Protein AF-A0A6G7GW40-F1 (afdb_monomer_lite)

pLDDT: mean 85.64, std 9.84, range [45.97, 96.0]

Sequence (77 aa):
MKRIKARNLLERLRGYENDALRFMDNKHVPSTNNRAENDIRMTKVQQKISGCFCSLDGAKIFCRIRSYSQTSQVFET

Radius of gyration: 17.28 Å; chains: 1; bounding box: 30×41×35 Å

Structure (mmCIF, N/CA/C/O backbone):
data_AF-A0A6G7GW40-F1
#
_entry.id   AF-A0A6G7GW40-F1
#
loop_
_atom_site.group_PDB
_atom_site.id
_atom_site.type_symbol
_atom_site.label_atom_id
_atom_site.label_alt_id
_atom_site.label_comp_id
_atom_site.label_asym_id
_atom_site.label_entity_id
_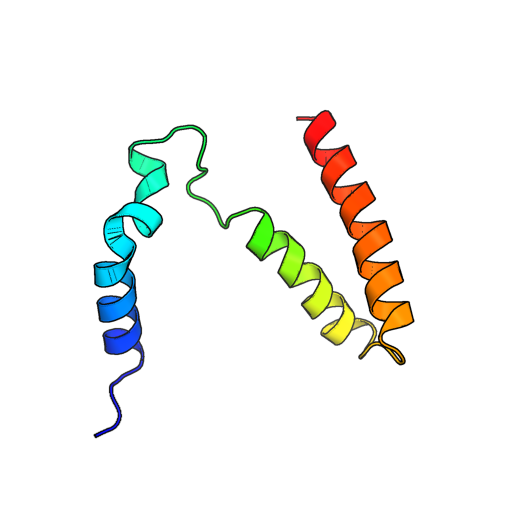atom_site.label_seq_id
_atom_site.pdbx_PDB_ins_code
_atom_site.Cartn_x
_atom_site.Cartn_y
_atom_site.Cartn_z
_atom_site.occupancy
_atom_site.B_iso_or_equiv
_atom_site.auth_seq_id
_atom_site.auth_comp_id
_atom_site.auth_asym_id
_atom_site.auth_atom_id
_atom_site.pdbx_PDB_model_num
ATOM 1 N N . MET A 1 1 ? -16.786 -24.313 10.417 1.00 70.81 1 MET A N 1
ATOM 2 C CA . MET A 1 1 ? -15.456 -24.732 10.925 1.00 70.81 1 MET A CA 1
ATOM 3 C C . MET A 1 1 ? -14.419 -23.689 10.523 1.00 70.81 1 MET A C 1
ATOM 5 O O . MET A 1 1 ? -14.376 -23.322 9.354 1.00 70.81 1 MET A O 1
ATOM 9 N N . LYS A 1 2 ? -13.626 -23.162 11.463 1.00 78.31 2 LYS A N 1
ATOM 10 C CA . LYS A 1 2 ? -12.618 -22.126 11.175 1.00 78.31 2 LYS A CA 1
ATOM 11 C C . LYS A 1 2 ? -11.454 -22.742 10.388 1.00 78.31 2 LYS A C 1
ATOM 13 O O . LYS A 1 2 ? -10.831 -23.688 10.857 1.00 78.31 2 LYS A O 1
ATOM 18 N N . ARG A 1 3 ? -11.176 -22.231 9.187 1.00 80.88 3 ARG A N 1
ATOM 19 C CA . ARG A 1 3 ? -10.035 -22.657 8.359 1.00 80.88 3 ARG A CA 1
ATOM 20 C C . ARG A 1 3 ? -8.710 -22.167 8.965 1.00 80.88 3 ARG A C 1
ATOM 22 O O . ARG A 1 3 ? -8.657 -21.110 9.596 1.00 80.88 3 ARG A O 1
ATOM 29 N N . ILE A 1 4 ? -7.637 -22.928 8.749 1.00 94.38 4 ILE A N 1
ATOM 30 C CA . ILE A 1 4 ? -6.273 -22.590 9.187 1.00 94.38 4 ILE A CA 1
ATOM 31 C C . ILE A 1 4 ? -5.727 -21.443 8.324 1.00 94.38 4 ILE A C 1
ATOM 33 O O . ILE A 1 4 ? -5.965 -21.420 7.116 1.00 94.38 4 ILE A O 1
ATOM 37 N N . LYS A 1 5 ? -4.951 -20.517 8.909 1.00 93.00 5 LYS A N 1
ATOM 38 C CA . LYS A 1 5 ? -4.415 -19.336 8.199 1.00 93.00 5 LYS A CA 1
ATOM 39 C C . LYS A 1 5 ? -3.662 -19.695 6.909 1.00 93.00 5 LYS A C 1
ATOM 41 O O . LYS A 1 5 ? -3.884 -19.054 5.889 1.00 93.00 5 LYS A O 1
ATOM 46 N N . ALA A 1 6 ? -2.836 -20.744 6.940 1.00 94.06 6 ALA A N 1
ATOM 47 C CA . ALA A 1 6 ? -2.079 -21.208 5.775 1.00 94.06 6 ALA A CA 1
ATOM 48 C C . ALA A 1 6 ? -2.988 -21.639 4.613 1.00 94.06 6 ALA A C 1
ATOM 50 O O . ALA A 1 6 ? -2.711 -21.339 3.456 1.00 94.06 6 ALA A O 1
ATOM 51 N N . ARG A 1 7 ? -4.118 -22.283 4.924 1.00 93.62 7 ARG A N 1
ATOM 52 C CA . ARG A 1 7 ? -5.084 -22.708 3.911 1.00 93.62 7 ARG A CA 1
ATOM 53 C C . ARG A 1 7 ? -5.794 -21.521 3.262 1.00 93.62 7 ARG A C 1
ATOM 55 O O . ARG A 1 7 ? -5.944 -21.511 2.049 1.00 93.62 7 ARG A O 1
ATOM 62 N N . ASN A 1 8 ? -6.156 -20.506 4.047 1.00 94.06 8 ASN A N 1
ATOM 63 C CA . ASN A 1 8 ? -6.750 -19.277 3.511 1.00 94.06 8 ASN A CA 1
ATOM 64 C C . ASN A 1 8 ? -5.776 -18.534 2.587 1.00 94.06 8 ASN A C 1
ATOM 66 O O . ASN A 1 8 ? -6.188 -17.998 1.562 1.00 94.06 8 ASN A O 1
ATOM 70 N N . LEU A 1 9 ? -4.487 -18.511 2.946 1.00 92.75 9 LEU A N 1
ATOM 71 C CA . LEU A 1 9 ? -3.449 -17.922 2.104 1.00 92.75 9 LEU A CA 1
ATOM 72 C C . LEU A 1 9 ? -3.312 -18.686 0.783 1.00 92.75 9 LEU A C 1
ATOM 74 O O . LEU A 1 9 ? -3.324 -18.058 -0.268 1.00 92.75 9 LEU A O 1
ATOM 78 N N . LEU A 1 10 ? -3.246 -20.019 0.827 1.00 94.62 10 LEU A N 1
ATOM 79 C CA . LEU A 1 10 ? -3.160 -20.854 -0.373 1.00 94.62 10 LEU A CA 1
ATOM 80 C C . LEU A 1 10 ? -4.373 -20.668 -1.294 1.00 94.62 10 LEU A C 1
ATOM 82 O O . LEU A 1 10 ? -4.205 -20.489 -2.495 1.00 94.62 10 LEU A O 1
ATOM 86 N N . GLU A 1 11 ? -5.588 -20.686 -0.739 1.00 95.19 11 GLU A N 1
ATOM 87 C CA . GLU A 1 11 ? -6.820 -20.483 -1.513 1.00 95.19 11 GLU A CA 1
ATOM 88 C C . GLU A 1 11 ? -6.827 -19.096 -2.183 1.00 95.19 11 GLU A C 1
ATOM 90 O O . GLU A 1 11 ? -7.216 -18.976 -3.345 1.00 95.19 11 GLU A O 1
ATOM 95 N N . ARG A 1 12 ? -6.312 -18.062 -1.502 1.00 94.81 12 ARG A N 1
ATOM 96 C CA . ARG A 1 12 ? -6.178 -16.714 -2.071 1.00 94.81 12 ARG A CA 1
ATOM 97 C C . ARG A 1 12 ? -5.094 -16.638 -3.146 1.00 94.81 12 ARG A C 1
ATOM 99 O O . ARG A 1 12 ? -5.353 -16.078 -4.201 1.00 94.81 12 ARG A O 1
ATOM 106 N N . LEU A 1 13 ? -3.916 -17.216 -2.916 1.00 93.81 13 LEU A N 1
ATOM 107 C CA . LEU A 1 13 ? -2.842 -17.246 -3.914 1.00 93.81 13 LEU A CA 1
ATOM 108 C C . LEU A 1 13 ? -3.270 -17.994 -5.176 1.00 93.81 13 LEU A C 1
ATOM 110 O O . LEU A 1 13 ? -2.969 -17.542 -6.269 1.00 93.81 13 LEU A O 1
ATOM 114 N N . ARG A 1 14 ? -4.038 -19.079 -5.033 1.00 95.00 14 ARG A N 1
ATOM 115 C CA . ARG A 1 14 ? -4.588 -19.818 -6.173 1.00 95.00 14 ARG A CA 1
ATOM 116 C C . ARG A 1 14 ? -5.645 -19.018 -6.937 1.00 95.00 14 ARG A C 1
ATOM 118 O O . ARG A 1 14 ? -5.689 -19.075 -8.156 1.00 95.00 14 ARG A O 1
ATOM 125 N N . GLY A 1 15 ? -6.493 -18.264 -6.233 1.00 96.00 15 GLY A N 1
ATOM 126 C CA . GLY A 1 15 ? -7.492 -17.394 -6.867 1.00 96.00 15 GLY A CA 1
ATOM 127 C C . GLY A 1 15 ? -6.895 -16.192 -7.609 1.00 96.00 15 GLY A C 1
ATOM 128 O O . GLY A 1 15 ? -7.514 -15.695 -8.543 1.00 96.00 15 GLY A O 1
ATOM 129 N N . TYR A 1 16 ? -5.699 -15.748 -7.214 1.00 93.44 16 TYR A N 1
ATOM 130 C CA . TYR A 1 16 ? -4.992 -14.591 -7.778 1.00 93.44 16 TYR A CA 1
ATOM 131 C C . TYR A 1 16 ? -3.611 -14.974 -8.334 1.00 93.44 16 TYR A C 1
ATOM 133 O O . TYR A 1 16 ? -2.677 -14.176 -8.285 1.00 93.44 16 TYR A O 1
ATOM 141 N N . GLU A 1 17 ? -3.464 -16.197 -8.847 1.00 93.50 17 GLU A N 1
ATOM 142 C CA . GLU A 1 17 ? -2.176 -16.755 -9.287 1.00 93.50 17 GLU A CA 1
ATOM 143 C C . GLU A 1 17 ? -1.501 -15.873 -10.345 1.00 93.50 17 GLU A C 1
ATOM 145 O O . GLU A 1 17 ? -0.334 -15.513 -10.197 1.00 93.50 17 GLU A O 1
AT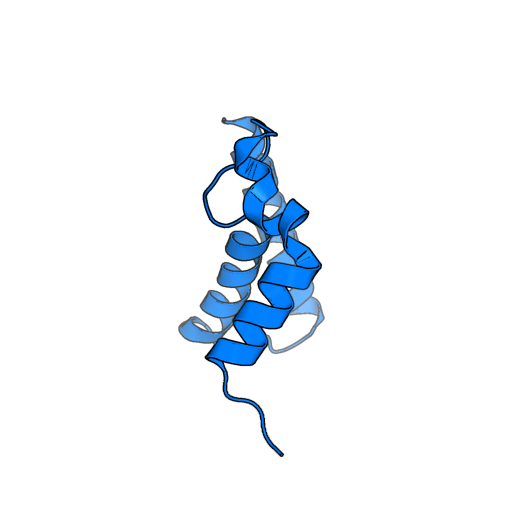OM 150 N N . ASN A 1 18 ? -2.269 -15.434 -11.346 1.00 91.75 18 ASN A N 1
ATOM 151 C CA . ASN A 1 18 ? -1.786 -14.554 -12.412 1.00 91.75 18 ASN A CA 1
ATOM 152 C C . ASN A 1 18 ? -1.256 -13.214 -11.886 1.00 91.75 18 ASN A C 1
ATOM 154 O O . ASN A 1 18 ? -0.282 -12.690 -12.417 1.00 91.75 18 ASN A O 1
ATOM 158 N N . ASP A 1 19 ? -1.879 -12.654 -10.847 1.00 88.12 19 ASP A N 1
ATOM 159 C CA . ASP A 1 19 ? -1.429 -11.396 -10.246 1.00 88.12 19 ASP A CA 1
ATOM 160 C C . ASP A 1 19 ? -0.207 -11.615 -9.349 1.00 88.12 19 ASP A C 1
ATOM 162 O O . ASP A 1 19 ? 0.731 -10.818 -9.376 1.00 88.12 19 ASP A O 1
ATOM 166 N N . ALA A 1 20 ? -0.188 -12.712 -8.585 1.00 88.31 20 ALA A N 1
ATOM 167 C CA . ALA A 1 20 ? 0.918 -13.065 -7.699 1.00 88.31 20 ALA A CA 1
ATOM 168 C C . ALA A 1 20 ? 2.207 -13.388 -8.472 1.00 88.31 20 ALA A C 1
ATOM 170 O O . ALA A 1 20 ? 3.297 -13.067 -8.006 1.00 88.31 20 ALA A O 1
ATOM 171 N N . LEU A 1 21 ? 2.081 -13.998 -9.653 1.00 90.94 21 LEU A N 1
ATOM 172 C CA . LEU A 1 21 ? 3.195 -14.425 -10.503 1.00 90.94 21 LEU A CA 1
ATOM 173 C C . LEU A 1 21 ? 3.482 -13.468 -11.667 1.00 90.94 21 LEU A C 1
ATOM 175 O O . LEU A 1 21 ? 4.375 -13.724 -12.471 1.00 90.94 21 LEU A O 1
ATOM 179 N N . ARG A 1 22 ? 2.782 -12.329 -11.741 1.00 90.12 22 ARG A N 1
ATOM 180 C CA . ARG A 1 22 ? 2.852 -11.384 -12.868 1.00 90.12 22 ARG A CA 1
ATOM 181 C C . ARG A 1 22 ? 4.258 -10.866 -13.177 1.00 90.12 22 ARG A C 1
ATOM 183 O O . ARG A 1 22 ? 4.538 -10.507 -14.317 1.00 90.12 22 ARG A O 1
ATOM 190 N N . PHE A 1 23 ? 5.132 -10.823 -12.173 1.00 87.50 23 PHE A N 1
ATOM 191 C CA . PHE A 1 23 ? 6.530 -10.409 -12.312 1.00 87.50 23 PHE A CA 1
ATOM 192 C C . PHE A 1 23 ? 7.373 -11.377 -13.161 1.00 87.50 23 PHE A C 1
ATOM 194 O O . PHE A 1 23 ? 8.443 -10.990 -13.623 1.00 87.50 23 PHE A O 1
ATOM 201 N N . MET A 1 24 ? 6.924 -12.625 -13.359 1.00 92.06 24 MET A N 1
ATOM 202 C CA . MET A 1 24 ? 7.636 -13.600 -14.193 1.00 92.06 24 MET A CA 1
ATOM 203 C C . MET A 1 24 ? 7.545 -13.247 -15.682 1.00 92.06 24 MET A C 1
ATOM 205 O O . MET A 1 24 ? 8.538 -13.361 -16.396 1.00 92.06 24 MET A O 1
ATOM 209 N N . ASP A 1 25 ? 6.386 -12.751 -16.123 1.00 92.50 25 ASP A N 1
ATOM 210 C CA . ASP A 1 25 ? 6.128 -12.459 -17.537 1.00 92.50 25 ASP A CA 1
ATOM 211 C C . ASP A 1 25 ? 6.210 -10.959 -17.863 1.00 92.50 25 ASP A C 1
ATOM 213 O O . ASP A 1 25 ? 6.570 -10.571 -18.976 1.00 92.50 25 ASP A O 1
ATOM 217 N N . ASN A 1 26 ? 5.896 -10.084 -16.898 1.00 89.12 26 ASN A N 1
ATOM 218 C CA . ASN A 1 26 ? 5.902 -8.636 -17.090 1.00 89.12 26 ASN A CA 1
ATOM 219 C C . ASN A 1 26 ? 7.091 -7.970 -16.386 1.00 89.12 26 ASN A C 1
ATOM 221 O O . ASN A 1 26 ? 7.061 -7.727 -15.181 1.00 89.12 26 ASN A O 1
ATOM 225 N N . LYS A 1 27 ? 8.088 -7.556 -17.176 1.00 84.81 27 LYS A N 1
ATOM 226 C CA . LYS A 1 27 ? 9.298 -6.858 -16.704 1.00 84.81 27 LYS A CA 1
ATOM 227 C C . LYS A 1 27 ? 9.030 -5.518 -16.005 1.00 84.81 27 LYS A C 1
ATOM 229 O O . LYS A 1 27 ? 9.892 -5.042 -15.274 1.00 84.81 27 LYS A O 1
ATOM 234 N N . HIS A 1 28 ? 7.864 -4.903 -16.216 1.00 84.69 28 HIS A N 1
ATOM 235 C CA . HIS A 1 28 ? 7.479 -3.669 -15.522 1.00 84.69 28 HIS A CA 1
ATOM 236 C C . HIS A 1 28 ? 6.966 -3.918 -14.099 1.00 84.69 28 HIS A C 1
ATOM 238 O O . HIS A 1 28 ? 6.835 -2.969 -13.327 1.00 84.69 28 HIS A O 1
ATOM 244 N N . VAL A 1 29 ? 6.659 -5.170 -13.746 1.00 83.44 29 VAL A N 1
ATOM 245 C CA . VAL A 1 29 ? 6.230 -5.547 -12.400 1.00 83.44 29 VAL A CA 1
ATOM 246 C C . VAL A 1 29 ? 7.448 -6.088 -11.650 1.00 83.44 29 VAL A C 1
ATOM 248 O O . VAL A 1 29 ? 7.924 -7.176 -11.968 1.00 83.44 29 VAL A O 1
ATOM 251 N N . PRO A 1 30 ? 7.985 -5.354 -10.662 1.00 80.81 30 PRO A N 1
ATOM 252 C CA . PRO A 1 30 ? 9.113 -5.844 -9.886 1.00 80.81 30 PRO A CA 1
ATOM 253 C C . PRO A 1 30 ? 8.695 -7.035 -9.008 1.00 80.81 30 PRO A C 1
ATOM 255 O O . PRO A 1 30 ? 7.568 -7.093 -8.523 1.00 80.81 30 PRO A O 1
ATOM 258 N N . SER A 1 31 ? 9.624 -7.960 -8.751 1.00 77.19 31 SER A N 1
ATOM 259 C CA . SER A 1 31 ? 9.416 -9.137 -7.881 1.00 77.19 31 SER A CA 1
ATOM 260 C C . SER A 1 31 ? 9.375 -8.812 -6.378 1.00 77.19 31 SER A C 1
ATOM 262 O O . SER A 1 31 ? 9.174 -9.690 -5.542 1.00 77.19 31 SER A O 1
ATOM 264 N N . THR A 1 32 ? 9.601 -7.548 -6.026 1.00 79.12 32 THR A N 1
ATOM 265 C CA . THR A 1 32 ? 9.590 -7.007 -4.661 1.00 79.12 32 THR A CA 1
ATOM 266 C C . THR A 1 32 ? 8.220 -6.398 -4.329 1.00 79.12 32 THR A C 1
ATOM 268 O O . THR A 1 32 ? 7.386 -6.215 -5.215 1.00 79.12 32 THR A O 1
ATOM 271 N N . ASN A 1 33 ? 7.966 -6.103 -3.045 1.00 72.69 33 ASN A N 1
ATOM 272 C CA . ASN A 1 33 ? 6.712 -5.496 -2.585 1.00 72.69 33 ASN A CA 1
ATOM 273 C C . ASN A 1 33 ? 6.362 -4.283 -3.458 1.00 72.69 33 ASN A C 1
ATOM 275 O O . ASN A 1 33 ? 7.201 -3.403 -3.687 1.00 72.69 33 ASN A O 1
ATOM 279 N N . ASN A 1 34 ? 5.119 -4.246 -3.938 1.00 75.06 34 ASN A N 1
ATOM 280 C CA . ASN A 1 34 ? 4.651 -3.185 -4.820 1.00 75.06 34 ASN A CA 1
ATOM 281 C C . ASN A 1 34 ? 4.763 -1.806 -4.129 1.00 75.06 34 ASN A C 1
ATOM 283 O O . ASN A 1 34 ? 4.744 -1.692 -2.900 1.00 75.06 34 ASN A O 1
ATOM 287 N N . ARG A 1 35 ? 4.900 -0.732 -4.921 1.00 75.00 35 ARG A N 1
ATOM 288 C CA . ARG A 1 35 ? 5.028 0.637 -4.382 1.00 75.00 35 ARG A CA 1
ATOM 289 C C . ARG A 1 35 ? 3.877 0.987 -3.432 1.00 75.00 35 ARG A C 1
ATOM 291 O O . ARG A 1 35 ? 4.132 1.497 -2.350 1.00 75.00 35 ARG A O 1
ATOM 298 N N . ALA A 1 36 ? 2.649 0.591 -3.767 1.00 78.06 36 ALA A N 1
ATOM 299 C CA . ALA A 1 36 ? 1.469 0.854 -2.944 1.00 78.06 36 ALA A CA 1
ATOM 300 C C . ALA A 1 36 ? 1.586 0.297 -1.508 1.00 78.06 36 ALA A C 1
ATOM 302 O O . ALA A 1 36 ? 1.223 0.971 -0.545 1.00 78.06 36 ALA A O 1
ATOM 303 N N . GLU A 1 37 ? 2.131 -0.907 -1.332 1.00 82.00 37 GLU A N 1
ATOM 304 C CA . GLU A 1 37 ? 2.363 -1.500 -0.014 1.00 82.00 37 GLU A CA 1
ATOM 305 C C . GLU A 1 37 ? 3.426 -0.742 0.780 1.00 82.00 37 GLU A C 1
ATOM 307 O O . GLU A 1 37 ? 3.244 -0.498 1.977 1.00 82.00 37 GLU A O 1
ATOM 312 N N . ASN A 1 38 ? 4.520 -0.339 0.128 1.00 81.12 38 ASN A N 1
ATOM 313 C CA . ASN A 1 38 ? 5.559 0.472 0.765 1.00 81.12 38 ASN A CA 1
ATOM 314 C C . ASN A 1 38 ? 5.015 1.840 1.196 1.00 81.12 38 ASN A C 1
ATOM 316 O O . ASN A 1 38 ? 5.317 2.315 2.293 1.00 81.12 38 ASN A O 1
ATOM 320 N N . ASP A 1 39 ? 4.145 2.428 0.382 1.00 82.62 39 ASP A N 1
ATOM 321 C CA . ASP A 1 39 ? 3.529 3.723 0.642 1.00 82.62 39 ASP A CA 1
ATOM 322 C C . ASP A 1 39 ? 2.580 3.658 1.850 1.00 82.62 39 ASP A C 1
ATOM 324 O O . ASP A 1 39 ? 2.623 4.515 2.738 1.00 82.62 39 ASP A O 1
ATOM 328 N N . ILE A 1 40 ? 1.794 2.580 1.961 1.00 84.44 40 ILE A N 1
ATOM 329 C CA . ILE A 1 40 ? 0.894 2.338 3.100 1.00 84.44 40 ILE A CA 1
ATOM 330 C C . ILE A 1 40 ? 1.672 2.117 4.406 1.00 84.44 40 ILE A C 1
ATOM 332 O O . ILE A 1 40 ? 1.217 2.538 5.479 1.00 84.44 40 ILE A O 1
ATOM 336 N N . ARG A 1 41 ? 2.857 1.491 4.352 1.00 85.88 41 ARG A N 1
ATOM 337 C CA . ARG A 1 41 ? 3.681 1.263 5.554 1.00 85.88 41 ARG A CA 1
ATOM 338 C C . ARG A 1 41 ? 4.020 2.563 6.266 1.00 85.88 41 ARG A C 1
ATOM 340 O O . ARG A 1 41 ? 4.022 2.580 7.495 1.00 85.88 41 ARG A O 1
ATOM 347 N N . MET A 1 42 ? 4.240 3.654 5.537 1.00 86.38 42 MET A N 1
ATOM 348 C CA . MET A 1 42 ? 4.607 4.926 6.157 1.00 86.38 42 MET A CA 1
ATOM 349 C C . MET A 1 42 ? 3.487 5.528 7.003 1.00 86.38 42 MET A C 1
ATOM 351 O O . MET A 1 42 ? 3.762 6.102 8.056 1.00 86.38 42 MET A O 1
ATOM 355 N N . THR A 1 43 ? 2.229 5.307 6.627 1.00 87.25 43 THR A N 1
ATOM 356 C CA . THR A 1 43 ? 1.075 5.657 7.467 1.00 87.25 43 THR A CA 1
ATOM 357 C C . THR A 1 43 ? 1.076 4.852 8.765 1.00 87.25 43 THR A C 1
ATOM 359 O O . THR A 1 43 ? 0.783 5.380 9.838 1.00 87.25 43 THR A O 1
ATOM 362 N N . LYS A 1 44 ? 1.456 3.569 8.701 1.00 88.69 44 LYS A N 1
ATOM 363 C CA . LYS A 1 44 ? 1.554 2.729 9.899 1.00 88.69 44 LYS A CA 1
ATOM 364 C C . LYS A 1 44 ? 2.738 3.113 10.787 1.00 88.69 44 LYS A C 1
ATOM 366 O O . LYS A 1 44 ? 2.607 3.085 12.008 1.00 88.69 44 LYS A O 1
ATOM 371 N N . VAL A 1 45 ? 3.864 3.501 10.191 1.00 90.44 45 VAL A N 1
ATOM 372 C CA . VAL A 1 45 ? 5.028 4.029 10.917 1.00 90.44 45 VAL A CA 1
ATOM 373 C C . VAL A 1 45 ? 4.665 5.321 11.646 1.00 90.44 45 VAL A C 1
ATOM 375 O O . VAL A 1 45 ? 4.977 5.429 12.828 1.00 90.44 45 VAL A O 1
ATOM 378 N N . GLN A 1 46 ? 3.930 6.237 11.004 1.00 90.12 46 GLN A N 1
ATOM 379 C CA . GLN A 1 46 ? 3.426 7.452 11.655 1.00 90.12 46 GLN A CA 1
ATOM 380 C C . GLN A 1 46 ? 2.588 7.112 12.893 1.00 90.12 46 GLN A C 1
ATOM 382 O O . GLN A 1 46 ? 2.864 7.625 13.972 1.00 90.12 46 GLN A O 1
ATOM 387 N N . GLN A 1 47 ? 1.639 6.174 12.765 1.00 89.00 47 GLN A N 1
ATOM 388 C CA . GLN A 1 47 ? 0.826 5.707 13.897 1.00 89.00 47 GLN A CA 1
ATOM 389 C C . GLN A 1 47 ? 1.659 5.105 15.031 1.00 89.00 47 GLN A C 1
ATOM 391 O O . GLN A 1 47 ? 1.327 5.272 16.201 1.00 89.00 47 GLN A O 1
ATOM 396 N N . LYS A 1 48 ? 2.719 4.370 14.682 1.00 91.12 48 LYS A N 1
ATOM 397 C CA . LYS A 1 48 ? 3.573 3.670 15.643 1.00 91.12 48 LYS A CA 1
ATOM 398 C C . LYS A 1 48 ? 4.516 4.615 16.388 1.00 91.12 48 LYS A C 1
ATOM 400 O O . LYS A 1 48 ? 4.721 4.419 17.579 1.00 91.12 48 LYS A O 1
ATOM 405 N N . ILE A 1 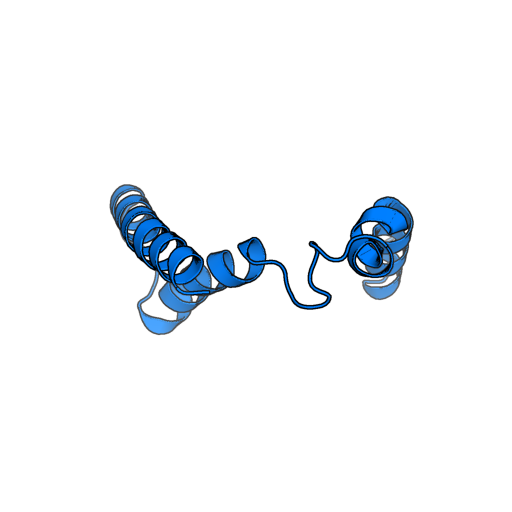49 ? 5.129 5.568 15.685 1.00 90.81 49 ILE A N 1
ATOM 406 C CA . ILE A 1 49 ? 6.191 6.428 16.232 1.00 90.81 49 ILE A CA 1
ATOM 407 C C . ILE A 1 49 ? 5.622 7.737 16.780 1.00 90.81 49 ILE A C 1
ATOM 409 O O . ILE A 1 49 ? 6.016 8.171 17.855 1.00 90.81 49 ILE A O 1
ATOM 413 N N . SER A 1 50 ? 4.691 8.358 16.058 1.00 87.25 50 SER A N 1
ATOM 414 C CA . SER A 1 50 ? 4.158 9.688 16.379 1.00 87.25 50 SER A CA 1
ATOM 415 C C . SER A 1 50 ? 2.736 9.656 16.947 1.00 87.25 50 SER A C 1
ATOM 417 O O . SER A 1 50 ? 2.185 10.708 17.253 1.00 87.25 50 SER A O 1
ATOM 419 N N . GLY A 1 51 ? 2.134 8.471 17.093 1.00 87.75 51 GLY A N 1
ATOM 420 C CA . GLY A 1 51 ? 0.750 8.309 17.540 1.00 87.75 51 GLY A CA 1
ATOM 421 C C . GLY A 1 51 ? -0.279 8.477 16.415 1.00 87.75 51 GLY A C 1
ATOM 422 O O . GLY A 1 51 ? 0.058 8.603 15.237 1.00 87.75 51 GLY A O 1
ATOM 423 N N . CYS A 1 52 ? -1.570 8.426 16.753 1.00 85.62 52 CYS A N 1
ATOM 424 C CA . CYS A 1 52 ? -2.640 8.559 15.764 1.00 85.62 52 CYS A CA 1
ATOM 425 C C . CYS A 1 52 ? -2.873 10.018 15.345 1.00 85.62 52 CYS A C 1
ATOM 427 O O . CYS A 1 52 ? -2.656 10.945 16.120 1.00 85.62 52 CYS A O 1
ATOM 429 N N . PHE A 1 53 ? -3.387 10.225 14.131 1.00 87.50 53 PHE A N 1
ATOM 430 C CA . PHE A 1 53 ? -3.830 11.549 13.699 1.00 87.50 53 PHE A CA 1
ATOM 431 C 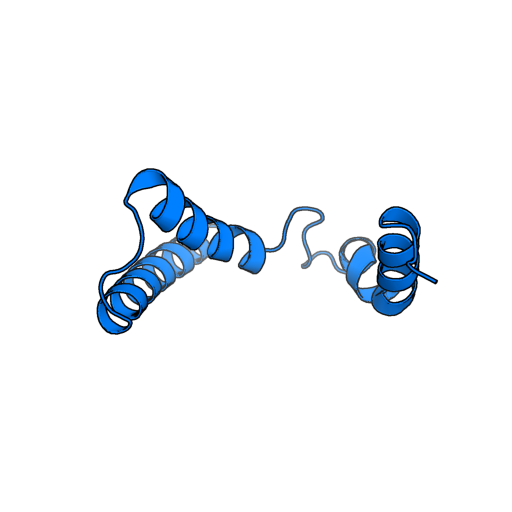C . PHE A 1 53 ? -5.010 12.029 14.552 1.00 87.50 53 PHE A C 1
ATOM 433 O O . PHE A 1 53 ? -5.988 11.301 14.714 1.00 87.50 53 PHE A O 1
ATOM 440 N N . CYS A 1 54 ? -4.938 13.266 15.047 1.00 88.19 54 CYS A N 1
ATOM 441 C CA . CYS A 1 54 ? -6.009 13.874 15.843 1.00 88.19 54 CYS A CA 1
ATOM 442 C C . CYS A 1 54 ? -7.257 14.219 15.011 1.00 88.19 54 CYS A C 1
ATOM 444 O O . CYS A 1 54 ? -8.336 14.394 15.566 1.00 88.19 54 CYS A O 1
ATOM 446 N N . SER A 1 55 ? -7.124 14.325 13.683 1.00 93.00 55 SER A N 1
ATOM 447 C CA . SER A 1 55 ? -8.228 14.593 12.760 1.00 93.00 55 SER A CA 1
ATOM 448 C C . SER A 1 55 ? -7.992 13.951 11.391 1.00 93.00 55 SER A C 1
ATOM 450 O O . SER A 1 55 ? -6.855 13.684 10.988 1.00 93.00 55 SER A O 1
ATOM 452 N N . LEU A 1 56 ? -9.079 13.736 10.644 1.00 92.38 56 LEU A N 1
ATOM 453 C CA . LEU A 1 56 ? -9.004 13.273 9.255 1.00 92.38 56 LEU A CA 1
ATOM 454 C C . LEU A 1 56 ? -8.273 14.272 8.357 1.00 92.38 56 LEU A C 1
ATOM 456 O O . LEU A 1 56 ? -7.573 13.861 7.435 1.00 92.38 56 LEU A O 1
ATOM 460 N N . ASP A 1 57 ? -8.394 15.569 8.626 1.00 94.88 57 ASP A N 1
ATOM 461 C 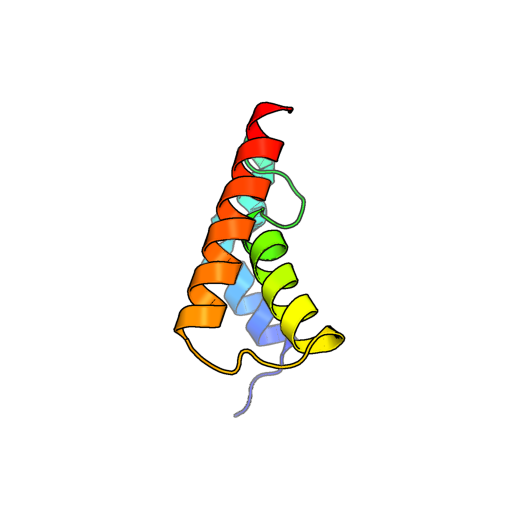CA . ASP A 1 57 ? -7.724 16.588 7.820 1.00 94.88 57 ASP A CA 1
ATOM 462 C C . ASP A 1 57 ? -6.206 16.564 8.020 1.00 94.88 57 ASP A C 1
ATOM 464 O O . ASP A 1 57 ? -5.465 16.628 7.040 1.00 94.88 57 ASP A O 1
ATOM 468 N N . GLY A 1 58 ? -5.728 16.322 9.247 1.00 90.50 58 GLY A N 1
ATOM 469 C CA . GLY A 1 58 ? -4.304 16.073 9.498 1.00 90.50 58 GLY A CA 1
ATOM 470 C C . GLY A 1 58 ? -3.784 14.841 8.747 1.00 90.50 58 GLY A C 1
ATOM 471 O O . GLY A 1 58 ? -2.704 14.881 8.156 1.00 90.50 58 GLY A O 1
ATOM 472 N N . ALA A 1 59 ? -4.584 13.770 8.688 1.00 90.94 59 ALA A N 1
ATOM 473 C CA . ALA A 1 59 ? -4.245 12.580 7.909 1.00 90.94 59 ALA A CA 1
ATOM 474 C C . ALA A 1 59 ? -4.184 12.871 6.397 1.00 90.94 59 ALA A C 1
ATOM 476 O O . ALA A 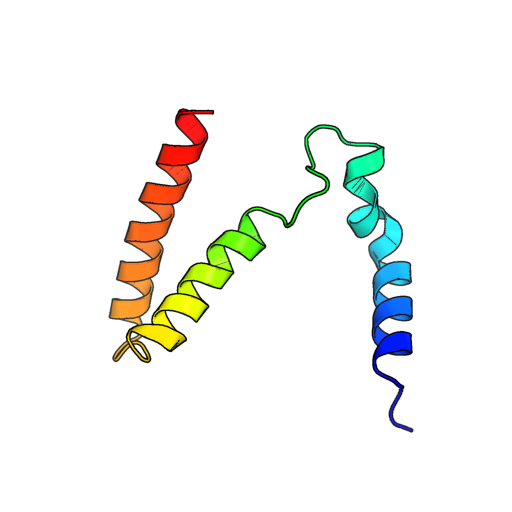1 59 ? -3.265 12.412 5.718 1.00 90.94 59 ALA A O 1
ATOM 477 N N . LYS A 1 60 ? -5.117 13.672 5.860 1.00 92.44 60 LYS A N 1
ATOM 478 C CA . LYS A 1 60 ? -5.105 14.083 4.443 1.00 92.44 60 LYS A CA 1
ATOM 479 C C . LYS A 1 60 ? -3.873 14.919 4.104 1.00 92.44 60 LYS A C 1
ATOM 481 O O . LYS A 1 60 ? -3.251 14.669 3.074 1.00 92.44 60 LYS A O 1
ATOM 486 N N . ILE A 1 61 ? -3.502 15.874 4.961 1.00 92.50 61 ILE A N 1
ATOM 487 C CA . ILE A 1 61 ? -2.302 16.706 4.775 1.00 92.50 61 ILE A CA 1
ATOM 488 C C . ILE A 1 61 ? -1.050 15.824 4.752 1.00 92.50 61 ILE A C 1
ATOM 490 O O . ILE A 1 61 ? -0.233 15.945 3.839 1.00 92.50 61 ILE A O 1
ATOM 494 N N . PHE A 1 62 ? -0.935 14.885 5.696 1.00 90.38 62 PHE A N 1
ATOM 495 C CA . PHE A 1 62 ? 0.162 13.918 5.718 1.00 90.38 62 PHE A CA 1
ATOM 496 C C . PHE A 1 62 ? 0.246 13.123 4.407 1.00 90.38 62 PHE A C 1
ATOM 498 O O . PHE A 1 62 ? 1.301 13.089 3.773 1.00 90.38 62 PHE A O 1
ATOM 505 N N . CYS A 1 63 ? -0.870 12.540 3.958 1.00 89.88 63 CYS A N 1
ATOM 506 C CA . CYS A 1 63 ? -0.918 11.798 2.698 1.00 89.88 63 CYS A CA 1
ATOM 507 C C . CYS A 1 63 ? -0.546 12.680 1.495 1.00 89.88 63 CYS A C 1
ATOM 509 O O . CYS A 1 63 ? 0.175 12.227 0.607 1.00 89.88 63 CYS A O 1
ATOM 511 N N . ARG A 1 64 ? -0.978 13.949 1.475 1.00 91.31 64 ARG A N 1
ATOM 512 C CA . ARG A 1 64 ? -0.663 14.899 0.399 1.00 91.31 64 ARG A CA 1
ATOM 513 C C . ARG A 1 64 ? 0.837 15.177 0.314 1.00 91.31 64 ARG A C 1
ATOM 515 O O . ARG A 1 64 ? 1.406 15.046 -0.768 1.00 91.31 64 ARG A O 1
ATOM 522 N N . ILE A 1 65 ? 1.482 15.487 1.438 1.00 90.50 65 ILE A N 1
ATOM 523 C CA . ILE A 1 65 ? 2.933 15.726 1.492 1.00 90.50 65 ILE A CA 1
ATOM 524 C C . ILE A 1 65 ? 3.690 14.477 1.028 1.00 90.50 65 ILE A C 1
ATOM 526 O O . ILE A 1 65 ? 4.591 14.564 0.196 1.00 90.50 65 ILE A O 1
ATOM 530 N N . ARG A 1 66 ? 3.281 13.295 1.502 1.00 87.75 66 ARG A N 1
ATOM 531 C CA . ARG A 1 66 ? 3.918 12.032 1.113 1.00 87.75 66 ARG A CA 1
ATOM 532 C C . ARG A 1 66 ? 3.772 11.702 -0.363 1.00 87.75 66 ARG A C 1
ATOM 534 O O . ARG A 1 66 ? 4.752 11.268 -0.961 1.00 87.75 66 ARG A O 1
ATOM 541 N N . SER A 1 67 ? 2.596 11.952 -0.937 1.00 87.31 67 SER A N 1
ATOM 542 C CA . SER A 1 67 ? 2.357 11.729 -2.365 1.00 87.31 67 SER A CA 1
ATOM 543 C C . SER A 1 67 ? 3.311 12.553 -3.233 1.00 87.31 67 SER A C 1
ATOM 545 O O . SER A 1 67 ? 3.817 12.051 -4.234 1.00 87.31 67 SER A O 1
ATOM 547 N N . TYR A 1 68 ? 3.632 13.782 -2.812 1.00 87.75 68 TYR A N 1
ATOM 548 C CA . TYR A 1 68 ? 4.610 14.620 -3.501 1.00 87.75 68 TYR A CA 1
ATOM 549 C C . TYR A 1 68 ? 6.017 14.016 -3.422 1.00 87.75 68 TYR A C 1
ATOM 551 O O . TYR A 1 68 ? 6.620 13.767 -4.461 1.00 87.75 68 TYR A O 1
ATOM 559 N N . SER A 1 69 ? 6.500 13.680 -2.217 1.00 83.44 69 SER A N 1
ATOM 560 C CA . SER A 1 69 ? 7.826 13.063 -2.040 1.00 83.44 69 SER A CA 1
ATOM 561 C C . SER A 1 69 ? 7.989 11.758 -2.823 1.00 83.44 69 SER A C 1
ATOM 563 O O . SER A 1 69 ? 9.045 11.517 -3.400 1.00 83.44 69 SER A O 1
ATOM 565 N N . GLN A 1 70 ? 6.940 10.931 -2.866 1.00 81.25 70 GLN A N 1
ATOM 566 C CA . GLN A 1 70 ? 6.932 9.691 -3.644 1.00 81.25 70 GLN A CA 1
ATOM 567 C C . GLN A 1 70 ? 7.046 9.970 -5.132 1.00 81.25 70 GLN A C 1
ATOM 569 O O . GLN A 1 70 ? 7.888 9.373 -5.789 1.00 81.25 70 GLN A O 1
ATOM 574 N N . THR A 1 71 ? 6.233 10.889 -5.653 1.00 81.69 71 THR A N 1
ATOM 575 C CA . THR A 1 71 ? 6.237 11.212 -7.083 1.00 81.69 71 THR A CA 1
ATOM 576 C C . THR A 1 71 ? 7.593 11.788 -7.500 1.00 81.69 71 THR A C 1
ATOM 578 O O . THR A 1 71 ? 8.133 11.369 -8.517 1.00 81.69 71 THR A O 1
ATOM 581 N N . SER A 1 72 ? 8.193 12.666 -6.688 1.00 79.44 72 SER A N 1
ATOM 582 C CA . SER A 1 72 ? 9.529 13.220 -6.947 1.00 79.44 72 SER A CA 1
ATOM 583 C C . SER A 1 72 ? 10.624 12.148 -7.012 1.00 79.44 72 SER A C 1
ATOM 585 O O . SER A 1 72 ? 11.452 12.208 -7.911 1.00 79.44 72 SER A O 1
ATOM 587 N N . GLN A 1 73 ? 10.588 11.125 -6.149 1.00 67.69 73 GLN A N 1
ATOM 588 C CA . GLN A 1 73 ? 11.536 9.999 -6.214 1.00 67.69 73 GLN A CA 1
ATOM 589 C C . GLN A 1 73 ? 11.385 9.137 -7.474 1.00 67.69 73 GLN A C 1
ATOM 591 O O . GLN A 1 73 ? 12.351 8.509 -7.891 1.00 67.69 73 GLN A O 1
ATOM 596 N N . VAL A 1 74 ? 10.195 9.085 -8.088 1.00 60.72 74 VAL A N 1
ATOM 597 C CA . VAL A 1 74 ? 9.993 8.344 -9.346 1.00 60.72 74 VAL A CA 1
ATOM 598 C C . VAL A 1 74 ? 10.659 9.038 -10.530 1.00 60.72 74 VAL A C 1
ATOM 600 O O . VAL A 1 74 ? 11.041 8.357 -11.470 1.00 60.72 74 VAL A O 1
ATOM 603 N N . PHE A 1 75 ? 10.797 10.365 -10.503 1.00 59.25 75 PHE A N 1
ATOM 604 C CA . PHE A 1 75 ? 11.414 11.116 -11.599 1.00 59.25 75 PHE A CA 1
ATOM 605 C C . PHE A 1 75 ? 12.951 11.078 -11.584 1.00 59.25 75 PHE A C 1
ATOM 607 O O . PHE A 1 75 ? 13.565 11.469 -12.572 1.00 59.25 75 PHE A O 1
ATOM 614 N N . GLU A 1 76 ? 13.569 10.616 -10.493 1.00 47.97 76 GLU A N 1
ATOM 615 C CA . GLU A 1 76 ? 15.030 10.503 -10.350 1.00 47.97 76 GLU A CA 1
ATOM 616 C C . GLU A 1 76 ? 15.584 9.101 -10.683 1.00 47.97 76 GLU A C 1
ATOM 618 O O . GLU A 1 76 ? 16.801 8.923 -10.713 1.00 47.97 76 GLU A O 1
ATOM 623 N N . THR A 1 77 ? 14.720 8.115 -10.954 1.00 45.97 77 THR A N 1
ATOM 624 C CA . THR A 1 77 ? 15.081 6.738 -11.363 1.00 45.97 77 THR A CA 1
ATOM 625 C C . THR A 1 77 ? 14.601 6.420 -12.764 1.00 45.97 77 THR A C 1
ATOM 627 O O . THR A 1 77 ? 15.389 5.835 -13.535 1.00 45.97 77 THR A O 1
#

InterPro domains:
  IPR004291 Transposase IS66, central domain [PF03050] (5-60)
  IPR052344 Transposase-related protein [PTHR33678] (6-72)

Foldseek 3Di:
DDDDPVVVVVVVCVVCVCVLCVVVPDVVDDNDDDPVVVLVVVQVVCCVPVNDDPDPVSVVVVSVVSVVVVVVVVVVD

Organism: Kuenenia stuttgartiensis (NCBI:txid174633)

Secondary structure (DSSP, 8-state):
-PPPHHHHHHHHHHHTHHHHTHHHH-TTS-SSPPHHHHHHHHHHHHHHHT---SSHHHHHHHHHHHHHHHHHHHTT-